Protein AF-A0A1E7F3H4-F1 (afdb_monomer_lite)

Radius of gyration: 14.68 Å; chains: 1; bounding box: 34×29×38 Å

Foldseek 3Di:
DVVCVVVPDDDAAEDLVQLPDADPPPRHRDADVNHRYHNALPPVVNLVCVVVVPAAAEAEDPDALVCLQVNLVSVVVSQGYQEYEYEEPNDDVPSQVCNCVRRVYHYDYDD

pLDDT: mean 77.58, std 10.45, range [51.25, 92.31]

InterPro domains:
  IPR003781 CoA-binding [PF13380] (45-99)
  IPR036291 NAD(P)-binding domain superfamily [SSF51735] (3-99)

Structure (mmCIF, N/CA/C/O backbone):
data_AF-A0A1E7F3H4-F1
#
_entry.id   AF-A0A1E7F3H4-F1
#
loop_
_atom_site.group_PDB
_atom_site.id
_atom_site.type_symbol
_atom_site.label_atom_id
_atom_site.label_alt_id
_atom_site.label_comp_id
_atom_site.label_asym_id
_atom_site.label_entity_id
_atom_site.label_seq_id
_atom_site.pdbx_PDB_ins_code
_atom_site.Cartn_x
_atom_site.Cartn_y
_atom_site.Cartn_z
_atom_site.occupancy
_atom_site.B_iso_or_equiv
_atom_site.auth_seq_id
_atom_site.auth_comp_id
_atom_site.auth_asym_id
_atom_site.auth_atom_id
_atom_site.pdbx_PDB_model_num
ATOM 1 N N . MET A 1 1 ? -12.450 0.869 -2.798 1.00 74.00 1 MET A N 1
ATOM 2 C CA . MET A 1 1 ? -12.053 0.299 -1.493 1.00 74.00 1 MET A CA 1
ATOM 3 C C . MET A 1 1 ? -13.184 -0.482 -0.840 1.00 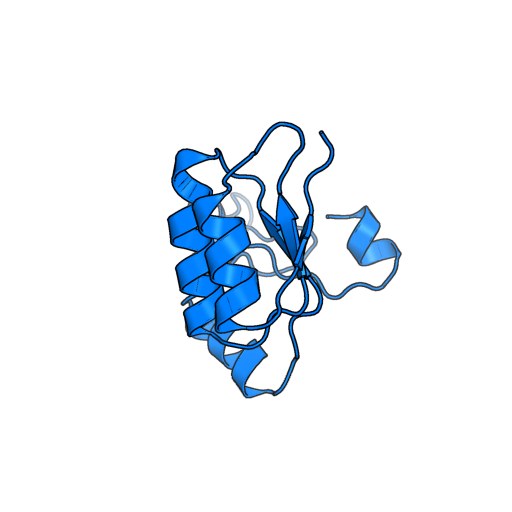74.00 1 MET A C 1
ATOM 5 O O . MET A 1 1 ? -12.909 -1.603 -0.450 1.00 74.00 1 MET A O 1
ATOM 9 N N . GLY A 1 2 ? -14.425 0.032 -0.787 1.00 81.19 2 GLY A N 1
ATOM 10 C CA . GLY A 1 2 ? -15.573 -0.702 -0.213 1.00 81.19 2 GLY A CA 1
ATOM 11 C C . GLY A 1 2 ? -15.704 -2.150 -0.703 1.00 81.19 2 GLY A C 1
ATOM 12 O O . GLY A 1 2 ? -15.681 -3.063 0.108 1.00 81.19 2 GLY A O 1
ATOM 13 N N . VAL A 1 3 ? -15.653 -2.362 -2.021 1.00 85.50 3 VAL A N 1
ATOM 14 C CA . VAL A 1 3 ? -15.693 -3.704 -2.633 1.00 85.50 3 VAL A CA 1
ATOM 15 C C . VAL A 1 3 ? -14.596 -4.646 -2.108 1.00 85.50 3 VAL A C 1
ATOM 17 O O . VAL A 1 3 ? -14.855 -5.812 -1.856 1.00 85.50 3 VAL A O 1
ATOM 20 N N . LEU A 1 4 ? -13.365 -4.162 -1.899 1.00 86.62 4 LEU A N 1
ATOM 21 C CA . LEU A 1 4 ? -12.274 -5.007 -1.386 1.00 86.62 4 LEU A CA 1
ATOM 22 C C . LEU A 1 4 ? -12.546 -5.449 0.057 1.00 86.62 4 LEU A C 1
ATOM 24 O O . LEU A 1 4 ? -12.333 -6.608 0.394 1.00 86.62 4 LEU A O 1
ATOM 28 N N . LEU A 1 5 ? -13.061 -4.540 0.887 1.00 88.56 5 LEU A N 1
ATOM 29 C CA . LEU A 1 5 ? -13.444 -4.860 2.261 1.00 88.56 5 LEU A CA 1
ATOM 30 C C . LEU A 1 5 ? -14.604 -5.869 2.296 1.00 88.56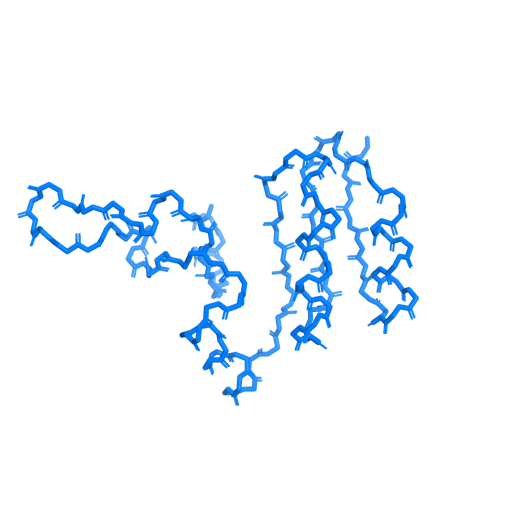 5 LEU A C 1
ATOM 32 O O . LEU A 1 5 ? -14.576 -6.790 3.103 1.00 88.56 5 LEU A O 1
ATOM 36 N N . GLU A 1 6 ? -15.584 -5.738 1.397 1.00 89.62 6 GLU A N 1
ATOM 37 C CA . GLU A 1 6 ? -16.703 -6.685 1.260 1.00 89.62 6 GLU A CA 1
ATOM 38 C C . GLU A 1 6 ? -16.237 -8.097 0.879 1.00 89.62 6 GLU A C 1
ATOM 40 O O . GLU A 1 6 ? -16.769 -9.079 1.389 1.00 89.62 6 GLU A O 1
ATOM 45 N N . TYR A 1 7 ? -15.203 -8.208 0.039 1.00 92.31 7 TYR A N 1
ATOM 46 C CA . TYR A 1 7 ? -14.571 -9.487 -0.307 1.00 92.31 7 TYR A CA 1
ATOM 47 C C . TYR A 1 7 ? -13.585 -10.006 0.756 1.00 92.31 7 TYR A C 1
ATOM 49 O O . TYR A 1 7 ? -12.931 -11.023 0.536 1.00 92.31 7 TYR A O 1
ATOM 57 N N . GLY A 1 8 ? -13.476 -9.338 1.908 1.00 90.00 8 GLY A N 1
ATOM 58 C CA . GLY A 1 8 ? -12.667 -9.795 3.039 1.00 90.00 8 GLY A CA 1
ATOM 59 C C . GLY A 1 8 ? -11.182 -9.442 2.957 1.00 90.00 8 GLY A C 1
ATOM 60 O O . GLY A 1 8 ? -10.395 -9.973 3.739 1.00 90.00 8 GLY A O 1
ATOM 61 N N . TYR A 1 9 ? -10.779 -8.548 2.049 1.00 87.88 9 TYR A N 1
ATOM 62 C CA . TYR A 1 9 ? -9.418 -8.017 2.054 1.00 87.88 9 TYR A CA 1
ATOM 63 C C . TYR A 1 9 ? -9.217 -7.076 3.240 1.00 87.88 9 TYR A C 1
ATOM 65 O O . TYR A 1 9 ? -10.065 -6.229 3.533 1.00 87.88 9 TYR A O 1
ATOM 73 N N . ASP A 1 10 ? -8.052 -7.166 3.873 1.00 88.25 10 ASP A N 1
ATOM 74 C CA . ASP A 1 10 ? -7.628 -6.177 4.854 1.00 88.25 10 ASP A CA 1
ATOM 75 C C . ASP A 1 10 ? -6.932 -5.020 4.132 1.00 88.25 10 ASP A C 1
ATOM 77 O O . ASP A 1 10 ? -5.885 -5.194 3.507 1.00 88.25 10 ASP A O 1
ATOM 81 N N . VAL A 1 11 ? -7.571 -3.847 4.138 1.00 88.56 11 VAL A N 1
ATOM 82 C CA . VAL A 1 11 ? -7.139 -2.704 3.325 1.00 88.56 11 VAL A CA 1
ATOM 83 C C . VAL A 1 11 ? -6.680 -1.549 4.203 1.00 88.56 11 VAL A C 1
ATOM 85 O O . VAL A 1 11 ? -7.419 -1.071 5.067 1.00 88.56 11 VAL A O 1
ATOM 88 N N . TYR A 1 12 ? -5.484 -1.051 3.894 1.00 88.00 12 TYR A N 1
ATOM 89 C CA . TYR A 1 12 ? -4.826 0.064 4.566 1.00 88.00 12 TYR A CA 1
ATOM 90 C C . TYR A 1 12 ? -4.760 1.266 3.611 1.00 88.00 12 TYR A C 1
ATOM 92 O O . TYR A 1 12 ? -4.001 1.234 2.640 1.00 88.00 12 TYR A O 1
ATOM 100 N N . PRO A 1 13 ? -5.594 2.305 3.803 1.00 89.56 13 PRO A N 1
ATOM 101 C CA . PRO A 1 13 ? -5.622 3.447 2.895 1.00 89.56 13 PRO A CA 1
ATOM 102 C C . PRO A 1 13 ? -4.451 4.406 3.142 1.00 89.56 13 PRO A C 1
ATOM 104 O O . PRO A 1 13 ? -4.304 4.940 4.238 1.00 89.56 13 PRO A O 1
ATOM 107 N N . GLU A 1 14 ? -3.682 4.703 2.094 1.00 87.38 14 GLU A N 1
ATOM 108 C CA . GLU A 1 14 ? -2.644 5.742 2.087 1.00 87.38 14 GLU A CA 1
ATOM 109 C C . GLU A 1 14 ? -3.136 6.976 1.313 1.00 87.38 14 GLU A C 1
ATOM 111 O O . GLU A 1 14 ? -3.515 6.908 0.136 1.00 87.38 14 GLU A O 1
ATOM 116 N N . ASN A 1 15 ? -3.195 8.119 1.997 1.00 89.44 15 ASN A N 1
ATOM 117 C CA . ASN A 1 15 ? -3.518 9.407 1.398 1.00 89.44 15 ASN A CA 1
ATOM 118 C C . ASN A 1 15 ? -2.991 10.557 2.283 1.00 89.44 15 ASN A C 1
ATOM 120 O O . ASN A 1 15 ? -3.641 10.890 3.279 1.00 89.44 15 ASN A O 1
ATOM 124 N N . PRO A 1 16 ? -1.894 11.238 1.895 1.00 88.00 16 PRO A N 1
ATOM 125 C CA . PRO A 1 16 ? -1.257 12.272 2.716 1.00 88.00 16 PRO A CA 1
ATOM 126 C C . PRO A 1 16 ? -2.182 13.457 3.006 1.00 88.00 16 PRO A C 1
ATOM 128 O O . PRO A 1 16 ? -2.138 14.053 4.080 1.00 88.00 16 PRO A O 1
ATOM 131 N N . ILE A 1 17 ? -3.056 13.790 2.052 1.00 88.19 17 ILE A N 1
ATOM 132 C CA . ILE A 1 17 ? -3.973 14.924 2.170 1.00 88.19 17 ILE A CA 1
ATOM 133 C C . ILE A 1 17 ? -5.088 14.584 3.155 1.00 88.19 17 ILE A C 1
ATOM 135 O O . ILE A 1 17 ? -5.377 15.371 4.051 1.00 88.19 17 ILE A O 1
ATOM 139 N N . LEU A 1 18 ? -5.724 13.419 3.005 1.00 88.38 18 LEU A N 1
ATOM 140 C CA . LEU A 1 18 ? -6.850 13.043 3.864 1.00 88.38 18 LEU A CA 1
ATOM 141 C C . LEU A 1 18 ? -6.413 12.657 5.280 1.00 88.38 18 LEU A C 1
ATOM 143 O O . LEU A 1 18 ? -7.165 12.920 6.211 1.00 88.38 18 LEU A O 1
ATOM 147 N N . ALA A 1 19 ? -5.204 12.114 5.457 1.00 88.12 19 ALA A N 1
ATOM 148 C CA . ALA A 1 19 ? -4.666 11.747 6.769 1.00 88.12 19 ALA A CA 1
ATOM 149 C C . ALA A 1 19 ? -4.565 12.936 7.746 1.00 88.12 19 ALA A C 1
ATOM 151 O O . ALA A 1 19 ? -4.608 12.747 8.960 1.00 88.12 19 ALA A O 1
ATOM 152 N N . THR A 1 20 ? -4.450 14.164 7.227 1.00 87.12 20 THR A N 1
ATOM 153 C CA . THR A 1 20 ? -4.350 15.392 8.039 1.00 87.12 20 THR A CA 1
ATOM 154 C C . THR A 1 20 ? -5.689 16.084 8.277 1.00 87.12 20 THR A C 1
ATOM 156 O O . THR A 1 20 ? -5.774 16.992 9.105 1.00 87.12 20 THR A O 1
ATOM 159 N N . LYS A 1 21 ? -6.746 15.675 7.565 1.00 88.81 21 LYS A N 1
ATOM 160 C CA . LYS A 1 21 ? -8.060 16.299 7.701 1.00 88.81 21 LYS A CA 1
ATOM 161 C C . LYS A 1 21 ? -8.776 15.794 8.941 1.00 88.81 21 LYS A C 1
ATOM 163 O O . LYS A 1 21 ? -8.697 14.614 9.283 1.00 88.81 21 LYS A O 1
ATOM 168 N N . LYS A 1 22 ? -9.510 16.704 9.574 1.00 87.88 22 LYS A N 1
ATOM 169 C CA . LYS A 1 22 ? -10.401 16.395 10.686 1.00 87.88 22 LYS A CA 1
ATOM 170 C C . LYS A 1 22 ? -11.818 16.167 10.182 1.00 87.88 22 LYS A C 1
ATOM 172 O O . LYS A 1 22 ? -12.206 16.762 9.181 1.00 87.88 22 LYS A O 1
ATOM 177 N N . ASP A 1 23 ? -12.541 15.275 10.840 1.00 84.25 23 ASP A N 1
ATOM 178 C CA . ASP A 1 23 ? -13.979 15.160 10.673 1.00 84.25 23 ASP A CA 1
ATOM 179 C C . ASP A 1 23 ? -14.630 16.372 11.342 1.00 84.25 23 ASP A C 1
ATOM 181 O O . ASP A 1 23 ? -14.325 16.714 12.491 1.00 84.25 23 ASP A O 1
ATOM 185 N N . ASP A 1 24 ? -15.507 17.032 10.595 1.00 77.56 24 ASP A N 1
ATOM 186 C CA . ASP A 1 24 ? -16.177 18.256 11.024 1.00 77.56 24 ASP A CA 1
ATOM 187 C C . ASP A 1 24 ? -17.110 18.020 12.230 1.00 77.56 24 ASP A C 1
ATOM 189 O O . ASP A 1 24 ? -17.491 18.974 12.906 1.00 77.56 24 ASP A O 1
ATOM 193 N N . ASN A 1 25 ? -17.464 16.761 12.524 1.00 78.56 25 ASN A N 1
ATOM 194 C CA . ASN A 1 25 ? -18.418 16.401 13.572 1.00 78.56 25 ASN A CA 1
ATOM 195 C C . ASN A 1 25 ?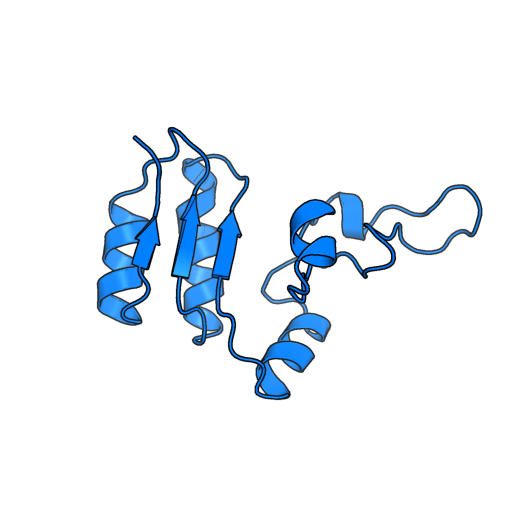 -17.768 16.003 14.907 1.00 78.56 25 ASN A C 1
ATOM 197 O O . ASN A 1 25 ? -18.404 16.166 15.947 1.00 78.56 25 ASN A O 1
ATOM 201 N N . ASP A 1 26 ? -16.541 15.468 14.910 1.00 79.50 26 ASP A N 1
ATOM 202 C CA . ASP A 1 26 ? -15.900 14.935 16.127 1.00 79.50 26 ASP A CA 1
ATOM 203 C C . ASP A 1 26 ? -14.486 15.488 16.410 1.00 79.50 26 ASP A C 1
ATOM 205 O O . ASP A 1 26 ? -13.935 15.242 17.484 1.00 79.50 26 ASP A O 1
ATOM 209 N N . GLY A 1 27 ? -13.893 16.249 15.478 1.00 79.56 27 GLY A N 1
ATOM 210 C CA . GLY A 1 27 ? -12.540 16.806 15.601 1.00 79.56 27 GLY A CA 1
ATOM 211 C C . GLY A 1 27 ? -11.401 15.774 15.516 1.00 79.56 27 GLY A C 1
ATOM 212 O O . GLY A 1 27 ? -10.217 16.135 15.599 1.00 79.56 27 GLY A O 1
ATOM 213 N N . ASN A 1 28 ? -11.718 14.493 15.325 1.00 84.69 28 ASN A N 1
ATOM 214 C CA . ASN A 1 28 ? -10.762 13.421 15.076 1.00 84.69 28 ASN A CA 1
ATOM 215 C C . ASN A 1 28 ? -10.355 13.397 13.603 1.00 84.69 28 ASN A C 1
ATOM 217 O O . ASN A 1 28 ? -10.936 14.076 12.766 1.00 84.69 28 ASN A O 1
ATOM 221 N N . ASN A 1 29 ? -9.306 12.645 13.267 1.00 85.25 29 ASN A N 1
ATOM 222 C CA . ASN A 1 29 ? -8.904 12.502 11.868 1.00 85.25 29 ASN A CA 1
ATOM 223 C C . ASN A 1 29 ? -9.993 11.771 11.072 1.00 85.25 29 ASN A C 1
ATOM 225 O O . ASN A 1 29 ? -10.560 10.791 11.564 1.00 85.25 29 ASN A O 1
ATOM 229 N N . ILE A 1 30 ? -10.219 12.201 9.828 1.00 88.62 30 ILE A N 1
ATOM 230 C CA . ILE A 1 30 ? -11.138 11.520 8.911 1.00 88.62 30 ILE A CA 1
ATOM 231 C C . ILE A 1 30 ? -10.714 10.056 8.764 1.00 88.62 30 ILE A C 1
ATOM 233 O O . ILE A 1 30 ? -9.541 9.738 8.549 1.00 88.62 30 ILE A O 1
ATOM 237 N N . LYS A 1 31 ? -11.698 9.157 8.831 1.00 88.31 31 LYS A N 1
ATOM 238 C CA . LYS A 1 31 ? -11.532 7.729 8.548 1.00 88.31 31 LYS A CA 1
ATOM 239 C C . LYS A 1 31 ? -12.157 7.379 7.207 1.00 88.31 31 LYS A C 1
ATOM 241 O O . LYS A 1 31 ? -13.185 7.931 6.824 1.00 88.31 31 LYS A O 1
ATOM 246 N N . LEU A 1 32 ? -11.578 6.403 6.513 1.00 86.88 32 LEU A N 1
ATOM 247 C CA . LEU A 1 32 ? -12.125 5.886 5.260 1.00 86.88 32 LEU A CA 1
ATOM 248 C C . LEU A 1 32 ? -12.631 4.461 5.493 1.00 86.88 32 LEU A C 1
ATOM 250 O O . LEU A 1 32 ? -11.842 3.577 5.804 1.00 86.88 32 LEU A O 1
ATOM 254 N N . TYR A 1 33 ? -13.945 4.235 5.383 1.00 88.00 33 TYR A N 1
ATOM 255 C CA . TYR A 1 33 ? -14.592 2.953 5.728 1.00 88.00 33 TYR A CA 1
ATOM 256 C C . TYR A 1 33 ? -14.202 2.432 7.126 1.00 88.00 33 TYR A C 1
ATOM 258 O O . TYR A 1 33 ? -13.846 1.268 7.293 1.00 88.00 33 TYR A O 1
ATOM 266 N N . ASN A 1 34 ? -14.227 3.315 8.133 1.00 87.88 34 ASN A N 1
ATOM 267 C CA . ASN A 1 34 ? -13.808 3.022 9.511 1.00 87.88 34 ASN A CA 1
ATOM 268 C C . ASN A 1 34 ? -12.339 2.558 9.659 1.00 87.88 34 ASN A C 1
ATOM 270 O O . ASN A 1 34 ? -11.965 1.972 10.672 1.00 87.88 34 ASN A O 1
ATOM 274 N N . ARG A 1 35 ? -11.484 2.836 8.666 1.00 87.38 35 ARG A N 1
ATOM 275 C CA . ARG A 1 35 ? -10.037 2.598 8.727 1.00 87.38 35 ARG A CA 1
ATOM 276 C C . ARG A 1 35 ? -9.272 3.909 8.876 1.00 87.38 35 ARG A C 1
ATOM 278 O O . ARG A 1 35 ? -9.672 4.941 8.330 1.00 87.38 35 ARG A O 1
ATOM 285 N N . THR A 1 36 ? -8.165 3.844 9.608 1.00 89.31 36 THR A N 1
ATOM 286 C CA . THR A 1 36 ? -7.189 4.932 9.708 1.00 89.31 36 THR A CA 1
ATOM 287 C C . THR A 1 36 ? -6.548 5.173 8.347 1.00 89.31 36 THR A C 1
ATOM 289 O O . THR A 1 36 ? -6.204 4.220 7.652 1.00 89.31 36 THR A O 1
ATOM 292 N N . ILE A 1 37 ? -6.410 6.444 7.975 1.00 90.12 37 ILE A N 1
ATOM 293 C CA . ILE A 1 37 ? -5.744 6.869 6.745 1.00 90.12 37 ILE A CA 1
ATOM 294 C C . ILE A 1 37 ? -4.294 7.209 7.077 1.00 90.12 37 ILE A C 1
ATOM 296 O O . ILE A 1 37 ? -4.041 8.050 7.938 1.00 90.12 37 ILE A O 1
ATOM 300 N N . TYR A 1 38 ? -3.360 6.567 6.386 1.00 88.31 38 TYR A N 1
ATOM 301 C CA . TYR A 1 38 ? -1.927 6.766 6.570 1.00 88.31 38 TYR A CA 1
ATOM 302 C C . TYR A 1 38 ? -1.409 7.861 5.647 1.00 88.31 38 TYR A C 1
ATOM 304 O O . TYR A 1 38 ? -1.909 8.054 4.534 1.00 88.31 38 TYR A O 1
ATOM 312 N N . SER A 1 39 ? -0.402 8.589 6.123 1.00 87.00 39 SER A N 1
ATOM 313 C CA . SER A 1 39 ? 0.155 9.739 5.408 1.00 87.00 39 SER A CA 1
ATOM 314 C C . SER A 1 39 ? 1.291 9.386 4.445 1.00 87.00 39 SER A C 1
ATOM 316 O O . SER A 1 39 ? 1.619 10.186 3.575 1.00 87.00 39 SER A O 1
ATOM 318 N N . SER A 1 40 ? 1.911 8.218 4.618 1.00 82.88 40 SER A N 1
ATOM 319 C CA . SER A 1 40 ? 3.014 7.720 3.796 1.00 82.88 40 SER A CA 1
ATOM 320 C C . SER A 1 40 ? 3.194 6.221 4.023 1.00 82.88 40 SER A C 1
ATOM 322 O O . SER A 1 40 ? 2.848 5.704 5.086 1.00 82.88 40 SER A O 1
ATOM 324 N N . MET A 1 41 ? 3.833 5.540 3.065 1.00 75.25 41 MET A N 1
ATOM 325 C CA . MET A 1 41 ? 4.301 4.165 3.240 1.00 75.25 41 MET A CA 1
ATOM 326 C C . MET A 1 41 ? 5.271 3.998 4.420 1.00 75.25 41 MET A C 1
ATOM 328 O O . MET A 1 41 ? 5.325 2.944 5.046 1.00 75.25 41 MET A O 1
ATOM 332 N N . LYS A 1 42 ? 5.999 5.065 4.765 1.00 74.38 42 LYS A N 1
ATOM 333 C CA . LYS A 1 42 ? 6.996 5.082 5.845 1.00 74.38 42 LYS A CA 1
ATOM 334 C C . LYS A 1 42 ? 6.419 5.398 7.220 1.00 74.38 42 LYS A C 1
ATOM 336 O O . LYS A 1 42 ? 7.191 5.433 8.181 1.00 74.38 42 LYS A O 1
ATOM 341 N N . ASP A 1 43 ? 5.117 5.660 7.308 1.00 72.38 43 ASP A N 1
ATOM 342 C CA . ASP A 1 43 ? 4.444 5.958 8.566 1.00 72.38 43 ASP A CA 1
ATOM 343 C C . ASP A 1 43 ? 4.751 4.853 9.589 1.00 72.38 43 ASP A C 1
ATOM 345 O O . ASP A 1 43 ? 4.616 3.661 9.301 1.00 72.38 43 ASP A O 1
ATOM 349 N N . SER A 1 44 ? 5.225 5.240 10.773 1.00 57.78 44 SER A N 1
ATOM 350 C CA . SER A 1 44 ? 5.640 4.317 11.834 1.00 57.78 44 SER A CA 1
ATOM 351 C C . SER A 1 44 ? 4.513 3.357 12.205 1.00 57.78 44 SER A C 1
ATOM 353 O O . SER A 1 44 ? 4.756 2.178 12.435 1.00 57.78 44 SER A O 1
ATOM 355 N N . SER A 1 45 ? 3.271 3.845 12.178 1.00 64.62 45 SER A N 1
ATOM 356 C CA . SER A 1 45 ? 2.081 3.040 12.449 1.00 64.62 45 SER A CA 1
ATOM 357 C C . SER A 1 45 ? 1.813 2.000 11.358 1.00 64.62 45 SER A C 1
ATOM 359 O O . SER A 1 45 ? 1.100 1.028 11.597 1.00 64.62 45 SER A O 1
ATOM 361 N N . MET A 1 46 ? 2.379 2.191 10.162 1.00 64.56 46 MET A N 1
ATOM 362 C CA . MET A 1 46 ? 2.369 1.200 9.091 1.00 64.56 46 MET A CA 1
ATOM 363 C C . MET A 1 46 ? 3.571 0.259 9.143 1.00 64.56 46 MET A C 1
ATOM 365 O O . MET A 1 46 ? 3.440 -0.911 8.787 1.00 64.56 46 MET A O 1
ATOM 369 N N . LYS A 1 47 ? 4.705 0.714 9.692 1.00 61.38 47 LYS A N 1
ATOM 370 C CA . LYS A 1 47 ? 5.801 -0.189 10.066 1.00 61.38 47 LYS A CA 1
ATOM 371 C C . LYS A 1 47 ? 5.382 -1.188 11.130 1.00 61.38 47 LYS A C 1
ATOM 373 O O . LYS A 1 47 ? 5.870 -2.306 11.099 1.00 61.38 47 LYS A O 1
ATOM 378 N N . ASP A 1 48 ? 4.477 -0.832 12.035 1.00 59.88 48 ASP A N 1
ATOM 379 C CA . ASP A 1 48 ? 3.936 -1.800 12.991 1.00 59.88 48 ASP A CA 1
ATOM 380 C C . ASP A 1 48 ? 3.186 -2.929 12.268 1.00 59.88 48 ASP A C 1
ATOM 382 O O . ASP A 1 48 ? 3.366 -4.090 12.611 1.00 59.88 48 ASP A O 1
ATOM 386 N N . ILE A 1 49 ? 2.452 -2.633 11.189 1.00 59.31 49 ILE A N 1
ATOM 387 C CA . ILE A 1 49 ? 1.769 -3.646 10.363 1.00 59.31 49 ILE A CA 1
ATOM 388 C C . ILE A 1 49 ? 2.786 -4.581 9.690 1.00 59.31 49 ILE A C 1
ATOM 390 O O . ILE A 1 49 ? 2.640 -5.802 9.774 1.00 59.31 49 ILE A O 1
ATOM 394 N N . SER A 1 50 ? 3.854 -4.042 9.090 1.00 57.34 50 SER A N 1
ATOM 395 C CA . SER A 1 50 ? 4.917 -4.874 8.501 1.00 57.34 50 SER A CA 1
ATOM 396 C C . SER A 1 50 ? 5.729 -5.635 9.563 1.00 57.34 50 SER A C 1
ATOM 398 O O . SER A 1 50 ? 6.054 -6.803 9.371 1.00 57.34 50 SER A O 1
ATOM 400 N N . ASN A 1 51 ? 6.008 -5.018 10.716 1.00 54.56 51 ASN A N 1
ATOM 401 C CA . ASN A 1 51 ? 6.762 -5.612 11.830 1.00 54.56 51 ASN A CA 1
ATOM 402 C C . ASN A 1 51 ? 5.976 -6.709 12.563 1.00 54.56 51 ASN A C 1
ATOM 404 O O . ASN A 1 51 ? 6.585 -7.619 13.121 1.00 54.56 51 ASN A O 1
ATOM 408 N N . ILE A 1 52 ? 4.639 -6.667 12.534 1.00 53.50 52 ILE A N 1
ATOM 409 C CA . ILE A 1 52 ? 3.760 -7.745 13.020 1.00 53.50 52 ILE A CA 1
ATOM 410 C C . ILE A 1 52 ? 3.786 -8.962 12.060 1.00 53.50 52 ILE A C 1
ATOM 412 O O . ILE A 1 52 ? 3.173 -9.993 12.330 1.00 53.50 52 ILE A O 1
ATOM 416 N N . GLY A 1 53 ? 4.551 -8.900 10.962 1.00 56.38 53 GLY A N 1
ATOM 417 C CA . GLY A 1 53 ? 4.724 -10.003 10.015 1.00 56.38 53 GLY A CA 1
ATOM 418 C C . GLY A 1 53 ? 3.588 -10.115 8.998 1.00 56.38 53 GLY A C 1
ATOM 419 O O . GLY A 1 53 ? 3.420 -11.167 8.374 1.00 56.38 53 GLY A O 1
ATOM 420 N N . ILE A 1 54 ? 2.796 -9.052 8.824 1.00 64.19 54 ILE A N 1
ATOM 421 C CA . ILE A 1 54 ? 1.750 -8.999 7.803 1.00 64.19 54 ILE A CA 1
ATOM 422 C C . ILE A 1 54 ? 2.425 -8.758 6.451 1.00 64.19 54 ILE A C 1
ATOM 424 O O . ILE A 1 54 ? 2.909 -7.666 6.158 1.00 64.19 54 ILE A O 1
ATOM 428 N N . LYS A 1 55 ? 2.459 -9.803 5.618 1.00 74.19 55 LYS A N 1
ATOM 429 C CA . LYS A 1 55 ? 2.955 -9.720 4.240 1.00 74.19 55 LYS A CA 1
ATOM 430 C C . LYS A 1 55 ? 1.984 -8.916 3.386 1.00 74.19 55 LYS A C 1
ATOM 432 O O . LYS A 1 55 ? 0.785 -9.185 3.396 1.00 74.19 55 LYS A O 1
ATOM 437 N N . ILE A 1 56 ? 2.503 -7.976 2.603 1.00 82.00 56 ILE A N 1
ATOM 438 C CA . ILE A 1 56 ? 1.678 -7.152 1.723 1.00 82.00 56 ILE A CA 1
ATOM 439 C C . ILE A 1 56 ? 1.439 -7.930 0.426 1.00 82.00 56 ILE A C 1
ATOM 441 O O . ILE A 1 56 ? 2.329 -8.096 -0.405 1.00 82.00 56 ILE A O 1
ATOM 445 N N . ASP A 1 57 ? 0.223 -8.426 0.217 1.00 85.00 57 ASP A N 1
ATOM 446 C CA . ASP A 1 57 ? -0.092 -9.163 -1.012 1.00 85.00 57 ASP A CA 1
ATOM 447 C C . ASP A 1 57 ? -0.180 -8.246 -2.239 1.00 85.00 57 ASP A C 1
ATOM 449 O O . ASP A 1 57 ? 0.235 -8.622 -3.338 1.00 85.00 57 ASP A O 1
ATOM 453 N N . LEU A 1 58 ? -0.710 -7.034 -2.059 1.00 84.94 58 LEU A N 1
ATOM 454 C CA . LEU A 1 58 ? -0.990 -6.111 -3.151 1.00 84.94 58 LEU A CA 1
ATOM 455 C C . LEU A 1 58 ? -0.872 -4.656 -2.697 1.00 84.94 58 LEU A C 1
ATOM 457 O O . LEU A 1 58 ? -1.524 -4.248 -1.739 1.00 84.94 58 LEU A O 1
ATOM 461 N N . VAL A 1 59 ? -0.130 -3.852 -3.456 1.00 86.88 59 VAL A N 1
ATOM 462 C CA . VAL A 1 59 ? -0.156 -2.388 -3.352 1.00 86.88 59 VAL A CA 1
ATOM 463 C C . VAL A 1 59 ? -0.833 -1.808 -4.587 1.00 86.88 59 VAL A C 1
ATOM 465 O O . VAL A 1 59 ? -0.365 -2.014 -5.702 1.00 86.88 59 VAL A O 1
ATOM 468 N N . ASN A 1 60 ? -1.929 -1.072 -4.404 1.00 87.62 60 ASN A N 1
ATOM 469 C CA . ASN A 1 60 ? -2.655 -0.425 -5.498 1.00 87.62 60 ASN A CA 1
ATOM 470 C C . ASN A 1 60 ? -2.353 1.078 -5.535 1.00 87.62 60 ASN A C 1
ATOM 472 O O . ASN A 1 60 ? -2.717 1.808 -4.611 1.00 87.62 60 ASN A O 1
ATOM 476 N N . ILE A 1 61 ? -1.703 1.544 -6.602 1.00 85.69 61 ILE A N 1
ATOM 477 C CA . ILE A 1 61 ? -1.239 2.926 -6.730 1.00 85.69 61 ILE A CA 1
ATOM 478 C C . ILE A 1 61 ? -2.157 3.706 -7.674 1.00 85.69 61 ILE A C 1
ATOM 480 O O . ILE A 1 61 ? -2.093 3.583 -8.898 1.00 85.69 61 ILE A O 1
ATOM 484 N N . SER A 1 62 ? -2.952 4.597 -7.083 1.00 83.81 62 SER A N 1
ATOM 485 C CA . SER A 1 62 ? -3.784 5.578 -7.791 1.00 83.81 62 SER A CA 1
ATOM 486 C C . SER A 1 62 ? -3.084 6.941 -7.830 1.00 83.81 62 SER A C 1
ATOM 488 O O . SER A 1 62 ? -3.523 7.914 -7.204 1.00 83.81 62 SER A O 1
ATOM 490 N N . ARG A 1 63 ? -1.924 6.999 -8.492 1.00 83.12 63 ARG A N 1
ATOM 491 C CA . ARG A 1 63 ? -1.119 8.219 -8.687 1.00 83.12 63 ARG A CA 1
ATOM 492 C C . ARG A 1 63 ? -0.704 8.344 -10.152 1.00 83.12 63 ARG A C 1
ATOM 494 O O . ARG A 1 63 ? -0.752 7.378 -10.908 1.00 83.12 63 ARG A O 1
ATOM 501 N N . ARG A 1 64 ? -0.315 9.557 -10.551 1.00 82.25 64 ARG A N 1
ATOM 502 C CA . ARG A 1 64 ? 0.223 9.824 -11.892 1.00 82.25 64 ARG A CA 1
ATOM 503 C C . ARG A 1 64 ? 1.575 9.126 -12.082 1.00 82.25 64 ARG A C 1
ATOM 505 O O . ARG A 1 64 ? 2.284 8.876 -11.109 1.00 82.25 64 ARG A O 1
ATOM 512 N N . SER A 1 65 ? 1.917 8.818 -13.332 1.00 79.31 65 SER A N 1
ATOM 513 C CA . SER A 1 65 ? 3.101 8.031 -13.718 1.00 79.31 65 SER A CA 1
ATOM 514 C C . SER A 1 65 ? 4.434 8.595 -13.223 1.00 79.31 65 SER A C 1
ATOM 516 O O . SER A 1 65 ? 5.344 7.821 -12.929 1.00 79.31 65 SER A O 1
ATOM 518 N N . ASP A 1 66 ? 4.534 9.917 -13.088 1.00 80.94 66 ASP A N 1
ATOM 519 C CA . ASP A 1 66 ? 5.704 10.643 -12.587 1.00 80.94 66 ASP A CA 1
ATOM 520 C C . ASP A 1 66 ? 5.952 10.433 -11.085 1.00 80.94 66 ASP A C 1
ATOM 522 O O . ASP A 1 66 ? 7.078 10.569 -10.623 1.00 80.94 66 ASP A O 1
ATOM 526 N N . GLN A 1 67 ? 4.920 10.060 -10.325 1.00 81.38 67 GLN A N 1
ATOM 527 C CA . GLN A 1 67 ? 5.013 9.807 -8.882 1.00 81.38 67 GLN A CA 1
ATOM 528 C C . GLN A 1 67 ? 5.176 8.317 -8.544 1.00 81.38 67 GLN A C 1
ATOM 530 O O . GLN A 1 67 ? 5.509 7.967 -7.413 1.00 81.38 67 GLN A O 1
ATOM 535 N N . VAL A 1 68 ? 4.943 7.424 -9.513 1.00 81.81 68 VAL A N 1
ATOM 536 C CA . VAL A 1 68 ? 4.958 5.968 -9.300 1.00 81.81 68 VAL A CA 1
ATOM 537 C C . VAL A 1 68 ? 6.337 5.456 -8.901 1.00 81.81 68 VAL A C 1
ATOM 539 O O . VAL A 1 68 ? 6.430 4.607 -8.020 1.00 81.81 68 VAL A O 1
ATOM 542 N N . GLU A 1 69 ? 7.404 5.960 -9.523 1.00 82.25 69 GLU A N 1
ATOM 543 C CA . GLU A 1 69 ? 8.762 5.480 -9.247 1.00 82.25 69 GLU A CA 1
ATOM 544 C C . GLU A 1 69 ? 9.168 5.717 -7.791 1.00 82.25 69 GLU A C 1
ATOM 546 O O . GLU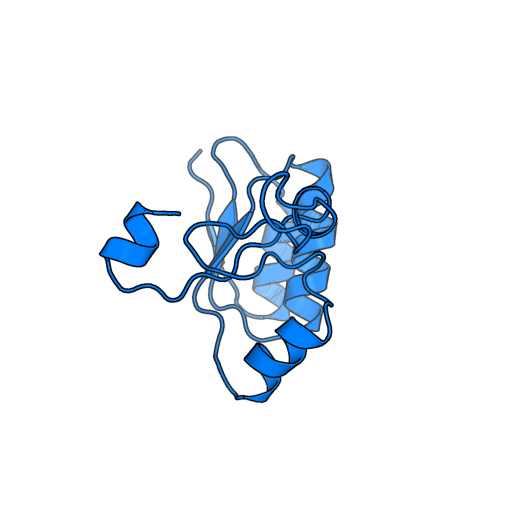 A 1 69 ? 9.683 4.807 -7.143 1.00 82.25 69 GLU A O 1
ATOM 551 N N . THR A 1 70 ? 8.884 6.908 -7.260 1.00 83.75 70 THR A N 1
ATOM 552 C CA . THR A 1 70 ? 9.158 7.242 -5.859 1.00 83.75 70 THR A CA 1
ATOM 553 C C . THR A 1 70 ? 8.444 6.273 -4.924 1.00 83.75 70 THR A C 1
ATOM 555 O O . THR A 1 70 ? 9.080 5.705 -4.045 1.00 83.75 70 THR A O 1
ATOM 558 N N . ILE A 1 71 ? 7.157 6.011 -5.163 1.00 82.44 71 ILE A N 1
ATOM 559 C CA . ILE A 1 71 ? 6.344 5.117 -4.326 1.00 82.44 71 ILE A CA 1
ATOM 560 C C . ILE A 1 71 ? 6.843 3.671 -4.415 1.00 82.44 71 ILE A C 1
ATOM 562 O O . ILE A 1 71 ? 6.918 2.983 -3.403 1.00 82.44 71 ILE A O 1
ATOM 566 N N . VAL A 1 72 ? 7.229 3.209 -5.608 1.00 83.19 72 VAL A N 1
ATOM 567 C CA . VAL A 1 72 ? 7.810 1.871 -5.788 1.00 83.19 72 VAL A CA 1
ATOM 568 C C . VAL A 1 72 ? 9.099 1.727 -4.984 1.00 83.19 72 VAL A C 1
ATOM 570 O O . VAL A 1 72 ? 9.272 0.705 -4.330 1.00 83.19 72 VAL A O 1
ATOM 573 N N . ASN A 1 73 ? 9.966 2.743 -4.957 1.00 83.44 73 ASN A N 1
ATOM 574 C CA . ASN A 1 73 ? 11.167 2.699 -4.119 1.00 83.44 73 ASN A CA 1
ATOM 575 C C . ASN A 1 73 ? 10.812 2.601 -2.625 1.00 83.44 73 ASN A C 1
ATOM 577 O O . ASN A 1 73 ? 11.411 1.801 -1.920 1.00 83.44 73 ASN A O 1
ATOM 581 N N . GLU A 1 74 ? 9.800 3.334 -2.148 1.00 80.38 74 GLU A N 1
ATOM 582 C CA . GLU A 1 74 ? 9.360 3.226 -0.747 1.00 80.38 74 GLU A CA 1
ATOM 583 C C . GLU A 1 74 ? 8.807 1.838 -0.402 1.00 80.38 74 GLU A C 1
ATOM 585 O O . GLU A 1 74 ? 9.055 1.329 0.687 1.00 80.38 74 GLU A O 1
ATOM 590 N N . ILE A 1 75 ? 8.079 1.207 -1.327 1.00 78.75 75 ILE A N 1
ATOM 591 C CA . ILE A 1 75 ? 7.571 -0.161 -1.154 1.00 78.75 75 ILE A CA 1
ATOM 592 C C . ILE A 1 75 ? 8.733 -1.160 -1.095 1.00 78.75 75 ILE A C 1
ATOM 594 O O . ILE A 1 75 ? 8.722 -2.071 -0.267 1.00 78.75 75 ILE A O 1
ATOM 598 N N . LEU A 1 76 ? 9.737 -0.986 -1.959 1.00 77.94 76 LEU A N 1
ATOM 599 C CA . LEU A 1 76 ? 10.932 -1.830 -1.981 1.00 77.94 76 LEU A CA 1
ATOM 600 C C . LEU A 1 76 ? 11.774 -1.676 -0.710 1.00 77.94 76 LEU A C 1
ATOM 602 O O . LEU A 1 76 ? 12.299 -2.676 -0.231 1.00 77.94 76 LEU A O 1
ATOM 606 N N . ASP A 1 77 ? 11.850 -0.470 -0.140 1.00 76.88 77 ASP A N 1
ATOM 607 C CA . ASP A 1 77 ? 12.525 -0.220 1.141 1.00 76.88 77 ASP A CA 1
ATOM 608 C C . ASP A 1 77 ? 11.844 -0.954 2.312 1.00 76.88 77 ASP A C 1
ATOM 610 O O . ASP A 1 77 ? 12.509 -1.324 3.279 1.00 76.88 77 ASP A O 1
ATOM 614 N N . ILE A 1 78 ? 10.523 -1.161 2.244 1.00 72.75 78 ILE A N 1
ATOM 615 C CA . ILE A 1 78 ? 9.759 -1.925 3.248 1.00 72.75 78 ILE A CA 1
ATOM 616 C C . ILE A 1 78 ? 9.952 -3.434 3.048 1.00 72.75 78 ILE A C 1
ATOM 618 O O . ILE A 1 78 ? 10.014 -4.174 4.025 1.00 72.75 78 ILE A O 1
ATOM 622 N N . GLY A 1 79 ? 10.094 -3.880 1.797 1.00 62.62 79 GLY A N 1
ATOM 623 C CA . GLY A 1 79 ? 10.673 -5.185 1.465 1.00 62.62 79 GLY A CA 1
ATOM 624 C C . GLY A 1 79 ? 9.714 -6.369 1.305 1.00 62.62 79 GLY A C 1
ATOM 625 O O . GLY A 1 79 ? 10.201 -7.467 1.062 1.00 62.62 79 GLY A O 1
ATOM 626 N N . ASP A 1 80 ? 8.387 -6.189 1.380 1.00 69.88 80 ASP A N 1
ATOM 627 C CA . ASP A 1 80 ? 7.454 -7.331 1.521 1.00 69.88 80 ASP A CA 1
ATOM 628 C C . ASP A 1 80 ? 6.163 -7.275 0.673 1.00 69.88 80 ASP A C 1
ATOM 630 O O . ASP A 1 80 ? 5.160 -7.917 0.999 1.00 69.88 80 ASP A O 1
ATOM 634 N N . ALA A 1 81 ? 6.163 -6.541 -0.445 1.00 78.62 81 ALA A N 1
ATOM 635 C CA . ALA A 1 81 ? 5.038 -6.548 -1.385 1.00 78.62 81 ALA A CA 1
ATOM 636 C C . ALA A 1 81 ? 5.153 -7.685 -2.417 1.00 78.62 81 ALA A C 1
ATOM 638 O O . ALA A 1 81 ? 6.167 -7.800 -3.092 1.00 78.62 81 ALA A O 1
ATOM 639 N N . LYS A 1 82 ? 4.108 -8.501 -2.615 1.00 81.00 82 LYS A N 1
ATOM 640 C CA . LYS A 1 82 ? 4.096 -9.525 -3.688 1.00 81.00 82 LYS A CA 1
ATOM 641 C C . LYS A 1 82 ? 3.762 -8.938 -5.059 1.00 81.00 82 LYS A C 1
ATOM 643 O O . LYS A 1 82 ? 4.256 -9.409 -6.088 1.00 81.00 82 LYS A O 1
ATOM 648 N N . CYS A 1 83 ? 2.886 -7.937 -5.092 1.00 82.94 83 CYS A N 1
ATOM 649 C CA . CYS A 1 83 ? 2.413 -7.326 -6.325 1.00 82.94 83 CYS A CA 1
ATOM 650 C C . CYS A 1 83 ? 2.163 -5.826 -6.157 1.00 82.94 83 CYS A C 1
ATOM 652 O O . CYS A 1 83 ? 1.670 -5.373 -5.124 1.00 82.94 83 CYS A O 1
ATOM 654 N N . ILE A 1 84 ? 2.463 -5.068 -7.211 1.00 84.00 84 ILE A N 1
ATOM 655 C CA . ILE A 1 84 ? 2.108 -3.658 -7.341 1.00 84.00 84 ILE A CA 1
ATOM 656 C C . ILE A 1 84 ? 1.155 -3.515 -8.532 1.00 84.00 84 ILE A C 1
ATOM 658 O O . ILE A 1 84 ? 1.423 -4.005 -9.627 1.00 84.00 84 ILE A O 1
ATOM 662 N N . TRP A 1 85 ? 0.033 -2.838 -8.331 1.00 84.81 85 TRP A N 1
ATOM 663 C CA . TRP A 1 85 ? -0.953 -2.550 -9.365 1.00 84.81 85 TRP A CA 1
ATOM 664 C C . TRP A 1 85 ? -0.940 -1.060 -9.692 1.00 84.81 85 TRP A C 1
ATOM 666 O O . TRP A 1 85 ? -1.082 -0.222 -8.799 1.00 84.81 85 TRP A O 1
ATOM 676 N N . PHE A 1 86 ? -0.808 -0.727 -10.975 1.00 81.06 86 PHE A N 1
ATOM 677 C CA . PHE A 1 86 ? -0.918 0.638 -11.480 1.00 81.06 86 PHE A CA 1
ATOM 678 C C . PHE A 1 86 ? -2.282 0.878 -12.129 1.00 81.06 86 PHE A C 1
ATOM 680 O O . PHE A 1 86 ? -2.889 -0.012 -12.727 1.00 81.06 86 PHE A O 1
ATOM 687 N N . GLN A 1 87 ? -2.773 2.110 -12.030 1.00 70.19 87 GLN A N 1
ATOM 688 C CA . GLN A 1 87 ? -3.990 2.518 -12.722 1.00 70.19 87 GLN A CA 1
ATOM 689 C C . GLN A 1 87 ? -3.833 2.408 -14.258 1.00 70.19 87 GLN A C 1
ATOM 691 O O . GLN A 1 87 ? -2.741 2.550 -14.803 1.00 70.19 87 GLN A O 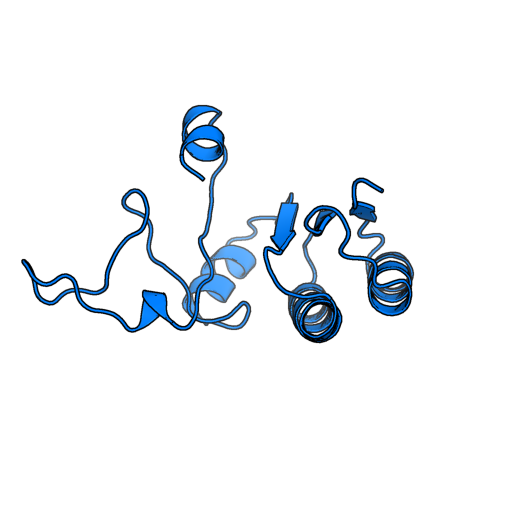1
ATOM 696 N N . ILE A 1 88 ? -4.944 2.182 -14.966 1.00 63.84 88 ILE A N 1
ATOM 697 C CA . ILE A 1 88 ? -5.006 2.113 -16.439 1.00 63.84 88 ILE A CA 1
ATOM 698 C C . ILE A 1 88 ? -4.303 3.326 -17.082 1.00 63.84 88 ILE A C 1
ATOM 700 O O . ILE A 1 88 ? -4.531 4.463 -16.664 1.00 63.84 88 ILE A O 1
ATOM 704 N N . ARG A 1 89 ? -3.481 3.076 -18.117 1.00 63.38 89 ARG A N 1
ATOM 705 C CA . ARG A 1 89 ? -2.629 4.057 -18.841 1.00 63.38 89 ARG A CA 1
ATOM 706 C C . ARG A 1 89 ? -1.480 4.672 -18.031 1.00 63.38 89 ARG A C 1
ATOM 708 O O . ARG A 1 89 ? -0.812 5.582 -18.521 1.00 63.38 89 ARG A O 1
ATOM 715 N N . VAL A 1 90 ? -1.203 4.168 -16.830 1.00 63.75 90 VAL A N 1
ATOM 716 C CA . VAL A 1 90 ? 0.028 4.470 -16.097 1.00 63.75 90 VAL A CA 1
ATOM 717 C C . VAL A 1 90 ? 1.066 3.409 -16.459 1.00 63.75 90 VAL A C 1
ATOM 719 O O . VAL A 1 90 ? 0.951 2.248 -16.063 1.00 63.75 90 VAL A O 1
ATOM 722 N N . ILE A 1 91 ? 2.061 3.811 -17.252 1.00 65.94 91 ILE A N 1
ATOM 723 C CA . ILE A 1 91 ? 3.191 2.972 -17.666 1.00 65.94 91 ILE A CA 1
ATOM 724 C C . ILE A 1 91 ? 4.465 3.620 -17.128 1.00 65.94 91 ILE A C 1
ATOM 726 O O . ILE A 1 91 ? 4.731 4.794 -17.384 1.00 65.94 91 ILE A O 1
ATOM 730 N N . ASN A 1 92 ? 5.232 2.860 -16.350 1.00 71.19 92 ASN A N 1
ATOM 731 C CA . ASN A 1 92 ? 6.561 3.246 -15.894 1.00 71.19 92 ASN A CA 1
ATOM 732 C C . ASN A 1 92 ? 7.466 2.008 -15.957 1.00 71.19 92 ASN A C 1
ATOM 734 O O . ASN A 1 92 ? 7.484 1.169 -15.049 1.00 71.19 92 ASN A O 1
ATOM 738 N N . ASP A 1 93 ? 8.179 1.875 -17.075 1.00 75.38 93 ASP A N 1
ATOM 739 C CA . ASP A 1 93 ? 9.025 0.712 -17.359 1.00 75.38 93 ASP A CA 1
ATOM 740 C C . ASP A 1 93 ? 10.207 0.620 -16.393 1.00 75.38 93 ASP A C 1
ATOM 742 O O . ASP A 1 93 ? 10.583 -0.473 -15.969 1.00 75.38 93 ASP A O 1
ATOM 746 N N . THR A 1 94 ? 10.756 1.765 -15.977 1.00 77.81 94 THR A N 1
ATOM 747 C CA . THR A 1 94 ? 11.844 1.836 -14.995 1.00 77.81 94 THR A CA 1
ATOM 748 C C . THR A 1 94 ? 11.402 1.273 -13.649 1.00 77.81 94 THR A C 1
ATOM 750 O O . THR A 1 94 ? 12.075 0.402 -13.099 1.00 77.81 94 THR A O 1
ATOM 753 N N . ALA A 1 95 ? 10.251 1.716 -13.136 1.00 72.31 95 ALA A N 1
ATOM 754 C CA . ALA A 1 95 ? 9.697 1.231 -11.875 1.00 72.31 95 ALA A CA 1
ATOM 755 C C . ALA A 1 95 ? 9.351 -0.263 -11.947 1.00 72.31 95 ALA A C 1
ATOM 757 O O . ALA A 1 95 ? 9.683 -1.021 -11.038 1.00 72.31 95 ALA A O 1
ATOM 758 N N . THR A 1 96 ? 8.758 -0.701 -13.061 1.00 73.25 96 THR A N 1
ATOM 759 C CA . THR A 1 96 ? 8.436 -2.116 -13.309 1.00 73.25 96 THR A CA 1
ATOM 760 C C . THR A 1 96 ? 9.687 -2.988 -13.294 1.00 73.25 96 THR A C 1
ATOM 762 O O . THR A 1 96 ? 9.732 -4.016 -12.618 1.00 73.25 96 THR A O 1
ATOM 765 N N . ARG A 1 97 ? 10.740 -2.556 -13.996 1.00 76.38 97 ARG A N 1
ATOM 766 C CA . ARG A 1 97 ? 12.006 -3.287 -14.072 1.00 76.38 97 ARG A CA 1
ATOM 767 C C . ARG A 1 97 ? 12.720 -3.328 -12.720 1.00 76.38 97 ARG A C 1
ATOM 769 O O . ARG A 1 97 ? 13.242 -4.378 -12.354 1.00 76.38 97 ARG A O 1
ATOM 776 N N . LYS A 1 98 ? 12.714 -2.222 -11.968 1.00 74.94 98 LYS A N 1
ATOM 777 C CA . LYS A 1 98 ? 13.277 -2.152 -10.610 1.00 74.94 98 LYS A CA 1
ATOM 778 C C . LYS A 1 98 ? 12.560 -3.102 -9.654 1.00 74.94 98 LYS A C 1
ATOM 780 O O . LYS A 1 98 ? 13.226 -3.906 -9.007 1.00 74.94 98 LYS A O 1
ATOM 785 N N . ALA A 1 99 ? 11.227 -3.063 -9.614 1.00 70.56 99 ALA A N 1
ATOM 786 C CA . ALA A 1 99 ? 10.433 -3.929 -8.747 1.00 70.56 99 ALA A CA 1
ATOM 787 C C . ALA A 1 99 ? 10.722 -5.415 -9.007 1.00 70.56 99 ALA A C 1
ATOM 789 O O . ALA A 1 99 ? 10.990 -6.172 -8.070 1.00 70.56 99 ALA A O 1
ATOM 790 N N . TRP A 1 100 ? 10.769 -5.801 -10.285 1.00 67.50 100 TRP A N 1
ATOM 791 C CA . TRP A 1 100 ? 11.035 -7.179 -10.673 1.00 67.50 100 TRP A CA 1
ATOM 792 C C . TRP A 1 100 ? 12.451 -7.646 -10.308 1.00 67.50 100 TRP A C 1
ATOM 794 O O . TRP A 1 100 ? 12.595 -8.709 -9.711 1.00 67.50 100 TRP A O 1
ATOM 804 N N . ILE A 1 101 ? 13.487 -6.857 -10.618 1.00 63.88 101 ILE A N 1
ATOM 805 C CA . ILE A 1 101 ? 14.887 -7.241 -10.358 1.00 63.88 101 ILE A CA 1
ATOM 806 C C . ILE A 1 101 ? 15.184 -7.312 -8.855 1.00 63.88 101 ILE A C 1
ATOM 808 O O . ILE A 1 101 ? 15.890 -8.215 -8.418 1.00 63.88 101 ILE A O 1
ATOM 812 N N . ILE A 1 102 ? 14.671 -6.358 -8.074 1.00 68.56 102 ILE A N 1
ATOM 813 C CA . ILE A 1 102 ? 15.067 -6.183 -6.669 1.00 68.56 102 ILE A CA 1
ATOM 814 C C . ILE A 1 102 ? 14.315 -7.140 -5.742 1.00 68.56 102 ILE A C 1
ATOM 816 O 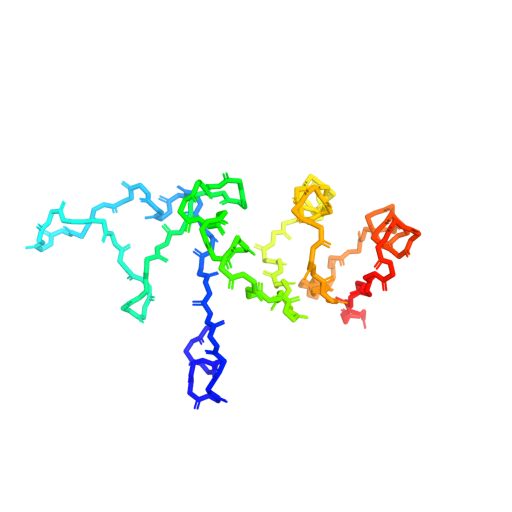O . ILE A 1 102 ? 14.893 -7.649 -4.788 1.00 68.56 102 ILE A O 1
ATOM 820 N N . SER A 1 103 ? 13.034 -7.391 -6.012 1.00 61.66 103 SER A N 1
ATOM 821 C CA . SER A 1 103 ? 12.152 -8.096 -5.067 1.00 61.66 103 SER A CA 1
ATOM 822 C C . SER A 1 103 ? 11.334 -9.222 -5.698 1.00 61.66 103 SER A C 1
ATOM 824 O O . SER A 1 103 ? 10.559 -9.881 -5.012 1.00 61.66 103 SER A O 1
ATOM 826 N N . GLY A 1 104 ? 11.444 -9.439 -7.014 1.00 63.12 104 GLY A N 1
ATOM 827 C CA . GLY A 1 104 ? 10.557 -10.352 -7.742 1.00 63.12 104 GLY A CA 1
ATOM 828 C C . GLY A 1 104 ? 9.104 -9.865 -7.839 1.00 63.12 104 GLY A C 1
ATOM 829 O O . GLY A 1 104 ? 8.263 -10.573 -8.400 1.00 63.12 104 GLY A O 1
ATOM 830 N N . THR A 1 105 ? 8.807 -8.663 -7.334 1.00 69.19 105 THR A N 1
ATOM 831 C CA . THR A 1 105 ? 7.474 -8.056 -7.345 1.00 69.19 105 THR A CA 1
ATOM 832 C C . THR A 1 105 ? 7.003 -7.824 -8.771 1.00 69.19 105 THR A C 1
ATOM 834 O O . THR A 1 105 ? 7.714 -7.246 -9.597 1.00 69.19 105 THR A O 1
ATOM 837 N N . ARG A 1 106 ? 5.773 -8.251 -9.064 1.00 72.19 106 ARG A N 1
ATOM 838 C CA . ARG A 1 106 ? 5.148 -8.015 -10.370 1.00 72.19 106 ARG A CA 1
ATOM 839 C C . ARG A 1 106 ? 4.391 -6.696 -10.359 1.00 72.19 106 ARG A C 1
ATOM 841 O O . ARG A 1 106 ? 3.486 -6.527 -9.541 1.00 72.19 106 ARG A O 1
ATOM 848 N N . CYS A 1 107 ? 4.717 -5.811 -11.299 1.00 68.69 107 CYS A N 1
ATOM 849 C CA . CYS A 1 107 ? 3.887 -4.652 -11.603 1.00 68.69 107 CYS A CA 1
ATOM 850 C C . CYS A 1 107 ? 2.856 -5.026 -12.671 1.00 68.69 107 CYS A C 1
ATOM 852 O O . CYS A 1 107 ? 3.223 -5.539 -13.729 1.00 68.69 107 CYS A O 1
ATOM 854 N N . MET A 1 108 ? 1.577 -4.781 -12.400 1.00 70.38 108 MET A N 1
ATOM 855 C CA . MET A 1 108 ? 0.487 -5.006 -13.349 1.00 70.38 108 MET A CA 1
ATOM 856 C C . MET A 1 108 ? -0.145 -3.674 -13.755 1.00 70.38 108 MET A C 1
ATOM 858 O O . MET A 1 108 ? -0.454 -2.842 -12.905 1.00 70.38 108 MET A O 1
ATOM 862 N N . SER A 1 109 ? -0.341 -3.486 -15.059 1.00 63.72 109 SER A N 1
ATOM 863 C CA . SER A 1 109 ? -1.089 -2.370 -15.643 1.00 63.72 109 SER A CA 1
ATOM 864 C C . SER A 1 109 ? -1.931 -2.911 -16.795 1.00 63.72 109 SER A C 1
ATOM 866 O O . SER A 1 109 ? -1.455 -3.733 -17.579 1.00 63.72 109 SER A O 1
ATOM 868 N N . ILE A 1 110 ? -3.189 -2.484 -16.886 1.00 54.00 110 ILE A N 1
ATOM 869 C CA . ILE A 1 110 ? -4.041 -2.783 -18.042 1.00 54.00 110 ILE A CA 1
ATOM 870 C C . ILE A 1 110 ? -3.727 -1.719 -19.101 1.00 54.00 110 ILE A C 1
ATOM 872 O O . ILE A 1 110 ? -3.953 -0.525 -18.867 1.00 54.00 110 ILE A O 1
ATOM 876 N N . SER A 1 111 ? -3.137 -2.172 -20.213 1.00 51.25 111 SER A N 1
ATOM 877 C CA . SER A 1 111 ? -2.818 -1.375 -21.409 1.00 51.25 111 SER A CA 1
ATOM 878 C C . SER A 1 111 ? -3.974 -1.400 -22.397 1.00 51.25 111 SER A C 1
ATOM 880 O O . SER A 1 111 ? -4.540 -2.501 -22.577 1.00 51.25 111 SER A O 1
#

Organism: NCBI:txid635003

Secondary structure (DSSP, 8-state):
-HHHHHTT-----B-HHHHTPBPTTTSSBP-BTTBPPBS-TT-HHHHHHHHTT--B--EEE-S-HHHHHHHHHHHHHH--BSEEEEPTT---HHHHHHHHHHH-PEEE---

Sequence (111 aa):
MGVLLEYGYDVYPENPILATKKDDNDGNNIKLYNRTIYSSMKDSSMKDISNIGIKIDLVNISRRSDQVETIVNEILDIGDAKCIWFQIRVINDTATRKAWIISGTRCMSIS